Protein AF-A0A0G0K1Q2-F1 (afdb_monomer_lite)

Secondary structure (DSSP, 8-state):
----HHHHHHHHHHHHHHHHHHHHHHHHHIIIII---TT--HHHHHHHHHHHHS-HHHHHHHHHHHHHHHHHHH---TTHHHHHHHHHHHHHHHHHHHHHHHH-----HHHHHHHHHHHHHHHHHHHHHHHHHHHHH-TTS-S-SSHHHHHHHHHHHHHHHHHHHHTT--

Sequence (170 aa):
MEIHPNTITMKKSMIHNSIFIILFLFAFLERTVFDLGPNYELLTAAIVLSSLFLNPKSSFFLAFLTIAFSDRLIGNSRIFLFTWSGFLIPAFFSSGFLKKIITDRKSSIINLLKISVSGLMINVFFFIWTNFGVWMLDSWGMYSKDVSGLITCYINALPFLKNQVVKIKL

InterPro domains:
  IPR046487 Protein of unknown function DUF6580 [PF20221] (16-165)

pLDDT: mean 83.6, std 11.6, range [36.56, 96.5]

Foldseek 3Di:
DDDPPVNVVVVVVVVLLVVLLVLLVVQLCCLAPVCVDPPPPSLVVSLVVCCVRDDPVSSVVSSVVSCVVSCVRVPDDPLCVQQVCLVVVLCVVCVVVLVVLVPPPPPDPVSVVVVLVSVVVSLVSSLLRSLVVCLVPVVPVQADVDPVRSVVSSVVCVVVSCVVVVVSPD

Radius of gyration: 20.24 Å; chains: 1; bounding box: 61×38×50 Å

Organism: NCBI:txid1618568

Structure (mmCIF, N/CA/C/O backbone):
data_AF-A0A0G0K1Q2-F1
#
_entry.id   AF-A0A0G0K1Q2-F1
#
loop_
_atom_site.group_PDB
_atom_site.id
_atom_site.type_symbol
_atom_site.label_atom_id
_atom_site.label_alt_id
_atom_site.label_comp_id
_atom_site.label_asym_id
_atom_site.label_entity_id
_atom_site.label_seq_id
_atom_site.pdbx_PDB_ins_code
_atom_site.Cartn_x
_atom_site.Cartn_y
_atom_site.Cartn_z
_atom_site.occupancy
_atom_site.B_iso_or_equiv
_atom_site.auth_seq_id
_atom_site.auth_comp_id
_atom_site.auth_asym_id
_atom_site.auth_atom_id
_atom_site.pdbx_PDB_model_num
ATOM 1 N N . MET A 1 1 ? -40.826 -20.437 27.783 1.00 53.06 1 MET A N 1
ATOM 2 C CA . MET A 1 1 ? -39.577 -20.649 27.020 1.00 53.06 1 MET A CA 1
ATOM 3 C C . MET A 1 1 ? -38.714 -19.418 27.266 1.00 53.06 1 MET A C 1
ATOM 5 O O . MET A 1 1 ? -38.901 -18.406 26.604 1.00 53.06 1 MET A O 1
ATOM 9 N N . GLU A 1 2 ? -37.906 -19.430 28.327 1.00 51.66 2 GLU A N 1
ATOM 10 C CA . GLU A 1 2 ? -37.094 -18.267 28.706 1.00 51.66 2 GLU A CA 1
ATOM 11 C C . GLU A 1 2 ? -35.908 -18.143 27.752 1.00 51.66 2 GLU A C 1
ATOM 13 O O . GLU A 1 2 ? -35.028 -19.001 27.692 1.00 51.66 2 GLU A O 1
ATOM 18 N N . ILE A 1 3 ? -35.909 -17.080 26.953 1.00 57.91 3 ILE A N 1
ATOM 19 C CA . ILE A 1 3 ? -34.792 -16.759 26.074 1.00 57.91 3 ILE A CA 1
ATOM 20 C C . ILE A 1 3 ? -33.684 -16.193 26.967 1.00 57.91 3 ILE A C 1
ATOM 22 O O . ILE A 1 3 ? -33.737 -15.033 27.373 1.00 57.91 3 ILE A O 1
ATOM 26 N N . HIS A 1 4 ? -32.688 -17.017 27.302 1.00 60.34 4 HIS A N 1
ATOM 27 C CA . HIS A 1 4 ? -31.540 -16.583 28.099 1.00 60.34 4 HIS A CA 1
ATOM 28 C C . HIS A 1 4 ? -30.842 -15.376 27.438 1.00 60.34 4 HIS A C 1
ATOM 30 O O . HIS A 1 4 ? -30.549 -15.435 26.239 1.00 60.34 4 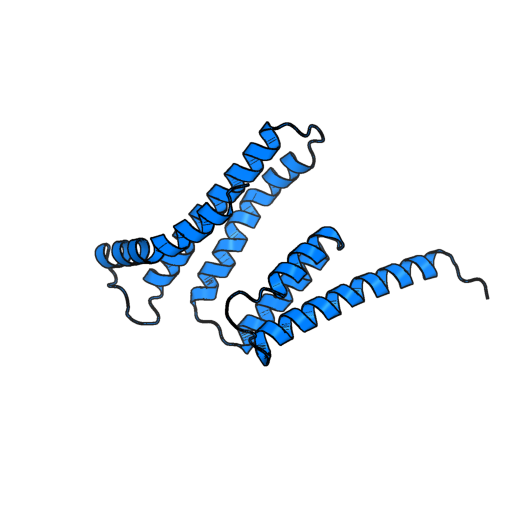HIS A O 1
ATOM 36 N N . PRO A 1 5 ? -30.478 -14.319 28.187 1.00 66.81 5 PRO A N 1
ATOM 37 C CA . PRO A 1 5 ? -29.907 -13.080 27.641 1.00 66.81 5 PRO A CA 1
ATOM 38 C C . PRO A 1 5 ? -28.636 -13.286 26.794 1.00 66.81 5 PRO A C 1
ATOM 40 O O . PRO A 1 5 ? -28.413 -12.545 25.838 1.00 66.81 5 PRO A O 1
ATOM 43 N N . ASN A 1 6 ? -27.860 -14.347 27.054 1.00 68.75 6 ASN A N 1
ATOM 44 C CA . ASN A 1 6 ? -26.701 -14.729 26.233 1.00 68.75 6 ASN A CA 1
ATOM 45 C C . ASN A 1 6 ? -27.062 -15.167 24.803 1.00 68.75 6 ASN A C 1
ATOM 47 O O . ASN A 1 6 ? -26.270 -14.994 23.882 1.00 68.75 6 ASN A O 1
ATOM 51 N N . THR A 1 7 ? -28.252 -15.722 24.578 1.00 66.94 7 THR A N 1
ATOM 52 C CA . THR A 1 7 ? -28.672 -16.129 23.226 1.00 66.94 7 THR A CA 1
ATOM 53 C C . THR A 1 7 ? -29.007 -14.922 22.349 1.00 66.94 7 THR A C 1
ATOM 55 O O . THR A 1 7 ? -28.685 -14.909 21.161 1.00 66.94 7 THR A O 1
ATOM 58 N N . ILE A 1 8 ? -29.570 -13.864 22.941 1.00 68.75 8 ILE A N 1
ATOM 59 C CA . ILE A 1 8 ? -29.910 -12.616 22.245 1.00 68.75 8 ILE A CA 1
ATOM 60 C C . ILE A 1 8 ? -28.634 -11.861 21.852 1.00 68.75 8 ILE A C 1
ATOM 62 O O . ILE A 1 8 ? -28.517 -11.394 20.716 1.00 68.75 8 ILE A O 1
ATOM 66 N N . THR A 1 9 ? -27.652 -11.777 22.754 1.00 71.56 9 THR A N 1
ATOM 67 C CA . THR A 1 9 ? -26.365 -11.118 22.480 1.00 71.56 9 THR A CA 1
ATOM 68 C C . THR A 1 9 ? -25.558 -11.857 21.411 1.00 71.56 9 THR A C 1
ATOM 70 O O . THR A 1 9 ? -25.052 -11.214 20.488 1.00 71.56 9 THR A O 1
ATOM 73 N N . MET A 1 10 ? -25.511 -13.195 21.455 1.00 65.50 10 MET A N 1
ATOM 74 C CA . MET A 1 10 ? -24.879 -14.007 20.406 1.00 65.50 10 MET A CA 1
ATOM 75 C C . MET A 1 10 ? -25.557 -13.815 19.045 1.00 65.50 10 MET A C 1
ATOM 77 O O . MET A 1 10 ? -24.877 -13.563 18.051 1.00 65.50 10 MET A O 1
ATOM 81 N N . LYS A 1 11 ? -26.895 -13.845 18.992 1.00 63.09 11 LYS A N 1
ATOM 82 C CA . LYS A 1 11 ? -27.646 -13.647 17.743 1.00 63.09 11 LYS A CA 1
ATOM 83 C C . LYS A 1 11 ? -27.402 -12.259 17.141 1.00 63.09 11 LYS A C 1
ATOM 85 O O . LYS A 1 11 ? -27.221 -12.142 15.932 1.00 63.09 11 LYS A O 1
ATOM 90 N N . LYS A 1 12 ? -27.327 -11.212 17.972 1.00 66.25 12 LYS A N 1
ATOM 91 C CA . LYS A 1 12 ? -26.998 -9.845 17.532 1.00 66.25 12 LYS A CA 1
ATOM 92 C C . LYS A 1 12 ? -25.575 -9.747 16.970 1.00 66.25 12 LYS A C 1
ATOM 94 O O . LYS A 1 12 ? -25.378 -9.126 15.929 1.00 66.25 12 LYS A O 1
ATOM 99 N N . SER A 1 13 ? -24.601 -10.391 17.617 1.00 73.38 13 SER A N 1
ATOM 100 C CA . SER A 1 13 ? -23.216 -10.460 17.128 1.00 73.38 13 SER A CA 1
ATOM 101 C C . SER A 1 13 ? -23.105 -11.207 15.794 1.00 73.38 13 SER A C 1
ATOM 103 O O . SER A 1 13 ? -22.388 -10.762 14.900 1.00 73.38 13 SER A O 1
ATOM 105 N N . MET A 1 14 ? -23.856 -12.298 15.624 1.00 71.31 14 MET A N 1
ATOM 106 C CA . MET A 1 14 ? -23.912 -13.039 14.363 1.00 71.31 14 MET A CA 1
ATOM 107 C C . MET A 1 14 ? -24.470 -12.187 13.221 1.00 71.31 14 MET A C 1
ATOM 109 O O . MET A 1 14 ? -23.838 -12.109 12.173 1.00 71.31 14 MET A O 1
ATOM 113 N N . ILE A 1 15 ? -25.606 -11.511 13.435 1.00 77.38 15 ILE A N 1
ATOM 114 C CA . ILE A 1 15 ? -26.226 -10.638 12.422 1.00 77.38 15 ILE A CA 1
ATOM 115 C C . ILE A 1 15 ? -25.265 -9.516 12.012 1.00 77.38 15 ILE A C 1
ATOM 117 O O . ILE A 1 15 ? -25.094 -9.256 10.824 1.00 77.38 15 ILE A O 1
ATOM 121 N N . HIS A 1 16 ? -24.598 -8.892 12.987 1.00 81.31 16 HIS A N 1
ATOM 122 C CA . HIS A 1 16 ? -23.586 -7.864 12.738 1.00 81.31 16 HIS A CA 1
ATOM 123 C C . HIS A 1 16 ? -22.464 -8.377 11.831 1.00 81.31 16 HIS A C 1
ATOM 125 O O . HIS A 1 16 ? -22.173 -7.768 10.806 1.00 81.31 16 HIS A O 1
ATOM 131 N N . ASN A 1 17 ? -21.883 -9.536 12.149 1.00 86.06 17 ASN A N 1
ATOM 132 C CA . ASN A 1 17 ? -20.816 -10.124 11.339 1.00 86.06 17 ASN A CA 1
ATOM 133 C C . ASN A 1 17 ? -21.296 -10.495 9.925 1.00 86.06 17 ASN A C 1
ATOM 135 O O . ASN A 1 17 ? -20.557 -10.300 8.959 1.00 86.06 17 ASN A O 1
ATOM 139 N N . SER A 1 18 ? -22.532 -10.986 9.782 1.00 89.06 18 SER A N 1
ATOM 140 C CA . SER A 1 18 ? -23.122 -11.321 8.481 1.00 89.06 18 SER A CA 1
ATOM 141 C C . SER A 1 18 ? -23.237 -10.112 7.552 1.00 89.06 18 SER A C 1
ATOM 143 O O . SER A 1 18 ? -22.985 -10.255 6.359 1.00 89.06 18 SER A O 1
ATOM 145 N N . ILE A 1 19 ? -23.549 -8.921 8.076 1.00 93.56 19 ILE A N 1
ATOM 146 C CA . ILE A 1 19 ? -23.621 -7.691 7.268 1.00 93.56 19 ILE A CA 1
ATOM 147 C C . ILE A 1 19 ? -22.266 -7.384 6.625 1.00 93.56 19 ILE A C 1
ATOM 149 O O . ILE A 1 19 ? -22.206 -7.088 5.434 1.00 93.56 19 ILE A O 1
ATOM 153 N N . PHE A 1 20 ? -21.169 -7.506 7.376 1.00 93.50 20 PHE A N 1
ATOM 154 C CA . PHE A 1 20 ? -19.834 -7.279 6.822 1.00 93.50 20 PHE A CA 1
ATOM 155 C C . PHE A 1 20 ? -19.441 -8.350 5.809 1.00 93.50 20 PHE A C 1
ATOM 157 O O . PHE A 1 20 ? -18.852 -8.017 4.789 1.00 93.50 20 PHE A O 1
ATOM 164 N N . ILE A 1 21 ? -19.806 -9.614 6.031 1.00 93.81 21 ILE A N 1
ATOM 165 C CA . ILE A 1 21 ? -19.580 -10.670 5.032 1.00 93.81 21 ILE A CA 1
ATOM 166 C C . ILE A 1 21 ? -20.289 -10.317 3.718 1.00 93.81 21 ILE A C 1
ATOM 168 O O . ILE A 1 21 ? -19.676 -10.391 2.658 1.00 93.81 21 ILE A O 1
ATOM 172 N N . ILE A 1 22 ? -21.548 -9.876 3.785 1.00 94.62 22 ILE A N 1
ATOM 173 C CA . ILE A 1 22 ? -22.313 -9.438 2.610 1.00 94.62 22 ILE A CA 1
ATOM 174 C C . ILE A 1 22 ? -21.647 -8.228 1.943 1.00 94.62 22 ILE A C 1
ATOM 176 O O . ILE A 1 22 ? -21.496 -8.208 0.725 1.00 94.62 22 ILE A O 1
ATOM 180 N N . LEU A 1 23 ? -21.195 -7.245 2.723 1.00 94.56 23 LEU A N 1
ATOM 181 C CA . LEU A 1 23 ? -20.485 -6.077 2.202 1.00 94.56 23 LEU A CA 1
ATOM 182 C C . LEU A 1 23 ? -19.204 -6.470 1.448 1.00 94.56 23 LEU A C 1
ATOM 184 O O . LEU A 1 23 ? -18.964 -5.975 0.350 1.00 94.56 23 LEU A O 1
ATOM 188 N N . PHE A 1 24 ? -18.404 -7.386 2.001 1.00 95.44 24 PHE A N 1
ATOM 189 C CA . PHE A 1 24 ? -17.199 -7.888 1.336 1.00 95.44 24 PHE A CA 1
ATOM 190 C C . PHE A 1 24 ? -17.514 -8.747 0.109 1.00 95.44 24 PHE A C 1
ATOM 192 O O . PHE A 1 24 ? -16.768 -8.692 -0.863 1.00 95.44 24 PHE A O 1
ATOM 199 N N . LEU A 1 25 ? -18.630 -9.482 0.104 1.00 94.62 25 LEU A N 1
ATOM 200 C CA . LEU A 1 25 ? -19.116 -10.168 -1.096 1.00 94.62 25 LEU A CA 1
ATOM 201 C C . LEU A 1 25 ? -19.480 -9.169 -2.199 1.00 94.62 25 LEU A C 1
ATOM 203 O O . LEU A 1 25 ? -19.105 -9.379 -3.347 1.00 94.62 25 LEU A O 1
ATOM 207 N N . PHE A 1 26 ? -20.142 -8.058 -1.868 1.00 93.62 26 PHE A N 1
ATOM 208 C CA . PHE A 1 26 ? -20.403 -6.997 -2.843 1.00 93.62 26 PHE A CA 1
ATOM 209 C C . PHE A 1 26 ? -19.114 -6.351 -3.348 1.00 93.62 26 PHE A C 1
ATOM 211 O O . PHE A 1 26 ? -18.963 -6.202 -4.553 1.00 93.62 26 PHE A O 1
ATOM 218 N N . ALA A 1 27 ? -18.166 -6.032 -2.462 1.00 92.38 27 ALA A N 1
ATOM 219 C CA . ALA A 1 27 ? -16.856 -5.513 -2.860 1.00 92.38 27 ALA A CA 1
ATOM 220 C C . ALA A 1 27 ? -16.094 -6.485 -3.774 1.00 92.38 27 ALA A C 1
ATOM 222 O O . ALA A 1 27 ? -15.453 -6.076 -4.737 1.00 92.38 27 ALA A O 1
ATOM 223 N N . PHE A 1 28 ? -16.183 -7.784 -3.493 1.00 93.12 28 PHE A N 1
ATOM 224 C CA . PHE A 1 28 ? -15.602 -8.827 -4.325 1.00 93.12 28 PHE A CA 1
ATOM 225 C C . PHE A 1 28 ? -16.256 -8.892 -5.709 1.00 93.12 28 PHE A C 1
ATOM 227 O O . PHE A 1 28 ? -15.548 -8.937 -6.713 1.00 93.12 28 PHE A O 1
ATOM 234 N N . LEU A 1 29 ? -17.590 -8.894 -5.776 1.00 92.44 29 LEU A N 1
ATOM 235 C CA . LEU A 1 29 ? -18.338 -8.939 -7.036 1.00 92.44 29 LEU A CA 1
ATOM 236 C C . LEU A 1 29 ? -18.123 -7.679 -7.871 1.00 92.44 29 LEU A C 1
ATOM 238 O O . LEU A 1 29 ? -17.954 -7.769 -9.081 1.00 92.44 29 LEU A O 1
ATOM 242 N N . GLU A 1 30 ? -18.095 -6.516 -7.227 1.00 91.00 30 GLU A N 1
ATOM 243 C CA . GLU A 1 30 ? -17.774 -5.245 -7.870 1.00 91.00 30 GLU A CA 1
ATOM 244 C C . GLU A 1 30 ? -16.398 -5.308 -8.530 1.00 91.00 30 GLU A C 1
ATOM 246 O O . GLU A 1 30 ? -16.297 -5.114 -9.738 1.00 91.00 30 GLU A O 1
ATOM 251 N N . ARG A 1 31 ? -15.379 -5.738 -7.780 1.00 88.38 31 ARG A N 1
ATOM 252 C CA . ARG A 1 31 ? -14.008 -5.888 -8.275 1.00 88.38 31 ARG A CA 1
ATOM 253 C C . ARG A 1 31 ? -13.838 -6.945 -9.376 1.00 88.38 31 ARG A C 1
ATOM 255 O O . ARG A 1 31 ? -12.912 -6.821 -10.167 1.00 88.38 31 ARG A O 1
ATOM 262 N N . THR A 1 32 ? -14.637 -8.016 -9.389 1.00 87.50 32 THR A N 1
ATOM 263 C CA . THR A 1 32 ? -14.400 -9.188 -10.266 1.00 87.50 32 THR A CA 1
ATOM 264 C C . THR A 1 32 ? -15.360 -9.313 -11.443 1.00 87.50 32 THR A C 1
ATOM 266 O O . THR A 1 32 ? -14.953 -9.796 -12.495 1.00 87.50 32 THR A O 1
ATOM 269 N N . VAL A 1 33 ? -16.626 -8.937 -11.268 1.00 86.94 33 VAL A N 1
ATOM 270 C CA . VAL A 1 33 ? -17.693 -9.146 -12.257 1.00 86.94 33 VAL A CA 1
ATOM 271 C C . VAL A 1 33 ? -18.112 -7.832 -12.895 1.00 86.94 33 VAL A C 1
ATOM 273 O O . VAL A 1 33 ? -18.283 -7.779 -14.109 1.00 86.94 33 VAL A O 1
ATOM 276 N N . PHE A 1 34 ? -18.324 -6.794 -12.084 1.00 85.88 34 PHE A N 1
ATOM 277 C CA . PHE A 1 34 ? -18.920 -5.552 -12.572 1.00 85.88 34 PHE A CA 1
ATOM 278 C C . PHE A 1 34 ? -17.892 -4.559 -13.112 1.00 85.88 34 PHE A C 1
ATOM 280 O O . PHE A 1 34 ? -18.233 -3.861 -14.059 1.00 85.88 34 PHE A O 1
ATOM 287 N N . ASP A 1 35 ? -16.693 -4.502 -12.517 1.00 81.69 35 ASP A N 1
ATOM 288 C CA . ASP A 1 35 ? -15.608 -3.567 -12.851 1.00 81.69 35 ASP A CA 1
ATOM 289 C C . ASP A 1 35 ? -16.153 -2.172 -13.191 1.00 81.69 35 ASP A C 1
ATOM 291 O O . ASP A 1 35 ? -16.142 -1.724 -14.339 1.00 81.69 35 ASP A O 1
ATOM 295 N N . LEU A 1 36 ? -16.705 -1.492 -12.175 1.00 79.06 36 LEU A N 1
ATOM 296 C CA . LEU A 1 36 ? -17.399 -0.205 -12.339 1.00 79.06 36 LEU A CA 1
ATOM 297 C C . LEU A 1 36 ? -16.481 0.914 -12.868 1.00 79.06 36 LEU A C 1
ATOM 299 O O . LEU A 1 36 ? -16.948 2.015 -13.174 1.00 79.06 36 LEU A O 1
ATOM 303 N N . GLY A 1 37 ? -15.185 0.633 -13.000 1.00 75.25 37 GLY A N 1
ATOM 304 C CA . GLY A 1 37 ? -14.181 1.497 -13.580 1.00 75.25 37 GLY A CA 1
ATOM 305 C C . GLY A 1 37 ? -13.215 2.068 -12.543 1.00 75.25 37 GLY A C 1
ATOM 306 O O . GLY A 1 37 ? -13.321 1.828 -11.336 1.00 75.25 37 GLY A O 1
ATOM 307 N N . PRO A 1 38 ? -12.241 2.867 -13.003 1.00 64.69 38 PRO A N 1
ATOM 308 C CA . PRO A 1 38 ? -11.235 3.439 -12.124 1.00 64.69 38 PRO A CA 1
ATOM 309 C C . PRO A 1 38 ? -11.877 4.371 -11.083 1.00 64.69 38 PRO A C 1
ATOM 311 O O . PRO A 1 38 ? -12.713 5.209 -11.420 1.00 64.69 38 PRO A O 1
ATOM 314 N N . ASN A 1 39 ? -11.405 4.283 -9.833 1.00 64.56 39 ASN A N 1
ATOM 315 C CA . ASN A 1 39 ? -11.833 5.053 -8.648 1.00 64.56 39 ASN A CA 1
ATOM 316 C C . ASN A 1 39 ? -13.111 4.578 -7.931 1.00 64.56 39 ASN A C 1
ATOM 318 O O . ASN A 1 39 ? -13.481 5.184 -6.923 1.00 64.56 39 ASN A O 1
ATOM 322 N N . TYR A 1 40 ? -13.756 3.497 -8.375 1.00 70.69 40 TYR A N 1
ATOM 323 C CA . TYR A 1 40 ? -14.742 2.808 -7.541 1.00 70.69 40 TYR A CA 1
ATOM 324 C C . TYR A 1 40 ? -14.005 1.898 -6.557 1.00 70.69 40 TYR A C 1
ATOM 326 O O . TYR A 1 40 ? -13.431 0.878 -6.915 1.00 70.69 40 TYR A O 1
ATOM 334 N N . GLU A 1 41 ? -13.947 2.324 -5.295 1.00 77.06 41 GLU A N 1
ATOM 335 C CA . GLU A 1 41 ? -13.176 1.642 -4.253 1.00 77.06 41 GLU A CA 1
ATOM 336 C C . GLU A 1 41 ? -14.088 1.024 -3.181 1.00 77.06 41 GLU A C 1
ATOM 338 O O . GLU A 1 41 ? -13.934 1.273 -1.979 1.00 77.06 41 GLU A O 1
ATOM 343 N N . LEU A 1 42 ? -15.059 0.201 -3.601 1.00 88.75 42 LEU A N 1
ATOM 344 C CA . LEU A 1 42 ? -15.996 -0.448 -2.674 1.00 88.75 42 LEU A CA 1
ATOM 345 C C . LEU A 1 42 ? -15.261 -1.330 -1.654 1.00 88.75 42 LEU A C 1
ATOM 347 O O . LEU A 1 42 ? -15.622 -1.376 -0.477 1.00 88.75 42 LEU A O 1
ATOM 351 N N . LEU A 1 43 ? -14.173 -1.968 -2.089 1.00 89.56 43 LEU A N 1
ATOM 352 C CA . LEU A 1 43 ? -13.282 -2.729 -1.221 1.00 89.56 43 LEU A CA 1
ATOM 353 C C . LEU A 1 43 ? -12.606 -1.855 -0.158 1.00 89.56 43 LEU A C 1
ATOM 355 O O . LEU A 1 43 ? -12.606 -2.226 1.015 1.00 89.56 43 LEU A O 1
ATOM 359 N N . THR A 1 44 ? -12.069 -0.690 -0.529 1.00 86.75 44 THR A N 1
ATOM 360 C CA . THR A 1 44 ? -11.440 0.229 0.433 1.00 86.75 44 THR A CA 1
ATOM 361 C C . THR A 1 44 ? -12.458 0.691 1.474 1.00 86.75 44 THR A C 1
ATOM 363 O O . THR A 1 44 ? -12.181 0.642 2.674 1.00 86.75 44 THR A O 1
ATOM 366 N N . ALA A 1 45 ? -13.669 1.059 1.042 1.00 88.31 45 ALA A N 1
ATOM 367 C CA . ALA A 1 45 ? -14.752 1.435 1.947 1.00 88.31 45 ALA A CA 1
ATOM 368 C C . ALA A 1 45 ? -15.130 0.287 2.904 1.00 88.31 45 ALA A C 1
ATOM 370 O O . ALA A 1 45 ? -15.262 0.508 4.110 1.00 88.31 45 ALA A O 1
ATOM 371 N N . ALA A 1 46 ? -15.240 -0.945 2.393 1.00 92.44 46 ALA A N 1
ATOM 372 C CA . ALA A 1 46 ? -15.534 -2.128 3.199 1.00 92.44 46 ALA A CA 1
ATOM 373 C C . ALA A 1 46 ? -14.464 -2.385 4.270 1.00 92.44 46 ALA A C 1
ATOM 375 O O . ALA A 1 46 ? -14.814 -2.639 5.422 1.00 92.44 46 ALA A O 1
ATOM 376 N N . ILE A 1 47 ? -13.180 -2.250 3.918 1.00 91.06 47 ILE A N 1
ATOM 377 C CA . ILE A 1 47 ? -12.045 -2.418 4.838 1.00 91.06 47 ILE A CA 1
ATOM 378 C C . ILE A 1 47 ? -12.067 -1.360 5.942 1.00 91.06 47 ILE A C 1
ATOM 380 O O . ILE A 1 47 ? -11.898 -1.692 7.118 1.00 91.06 47 ILE A O 1
ATOM 384 N N . VAL A 1 48 ? -12.289 -0.090 5.588 1.00 87.75 48 VAL A N 1
ATOM 385 C CA . VAL A 1 48 ? -12.360 0.998 6.573 1.00 87.75 48 VAL A CA 1
ATOM 386 C C . VAL A 1 48 ? -13.515 0.751 7.537 1.00 87.75 48 VAL A C 1
ATOM 388 O O . VAL A 1 48 ? -13.299 0.726 8.748 1.00 87.75 48 VAL A O 1
ATOM 391 N N . LEU A 1 49 ? -14.719 0.485 7.026 1.00 90.00 49 LEU A N 1
ATOM 392 C CA . LEU A 1 49 ? -15.890 0.222 7.863 1.00 90.00 49 LEU A CA 1
ATOM 393 C C . LEU A 1 49 ? -15.678 -1.007 8.753 1.00 90.00 49 LEU A C 1
ATOM 395 O O . LEU A 1 49 ? -15.931 -0.952 9.956 1.00 90.00 49 LEU A O 1
ATOM 399 N N . SER A 1 50 ? -15.159 -2.107 8.210 1.00 90.81 50 SER A N 1
ATOM 400 C CA . SER A 1 50 ? -14.911 -3.303 9.013 1.00 90.81 50 SER A CA 1
ATOM 401 C C . SER A 1 50 ? -13.849 -3.081 10.082 1.00 90.81 50 SER A C 1
ATOM 403 O O . SER A 1 50 ? -13.972 -3.642 11.166 1.00 90.81 50 SER A O 1
ATOM 405 N N . SER A 1 51 ? -12.850 -2.231 9.831 1.00 87.19 51 SER A N 1
ATOM 406 C CA . SER A 1 51 ? -11.825 -1.909 10.829 1.00 87.19 51 SER A CA 1
ATOM 407 C C . SER A 1 51 ? -12.381 -1.150 12.040 1.00 87.19 51 SER A C 1
ATOM 409 O O . SER A 1 51 ? -11.839 -1.275 13.137 1.00 87.19 51 SER A O 1
ATOM 411 N N . LEU A 1 52 ? -13.475 -0.401 11.854 1.00 86.94 52 LEU A N 1
ATOM 412 C CA . LEU A 1 52 ? -14.131 0.383 12.905 1.00 86.94 52 LEU A CA 1
ATOM 413 C C . LEU A 1 52 ? -15.113 -0.450 13.739 1.00 86.94 52 LEU A C 1
ATOM 415 O O . LEU A 1 52 ? -15.280 -0.200 14.931 1.00 86.94 52 LEU A O 1
ATOM 419 N N . PHE A 1 53 ? -15.778 -1.423 13.112 1.00 87.12 53 PHE A N 1
ATOM 420 C CA . PHE A 1 53 ? -16.916 -2.133 13.706 1.00 87.12 53 PHE A CA 1
ATOM 421 C C . PHE A 1 53 ? -16.667 -3.616 14.007 1.00 87.12 53 PHE A C 1
ATOM 423 O O . PHE A 1 53 ? -17.447 -4.215 14.753 1.00 87.12 53 PHE A O 1
ATOM 430 N N . LEU A 1 54 ? -15.633 -4.236 13.434 1.00 88.00 54 LEU A N 1
ATOM 431 C CA . LEU A 1 54 ? -15.247 -5.617 13.727 1.00 88.00 54 LEU A CA 1
ATOM 432 C C . LEU A 1 54 ? -13.987 -5.669 14.584 1.00 88.00 54 LEU A C 1
ATOM 434 O O . LEU A 1 54 ? -13.209 -4.724 14.682 1.00 88.00 54 LEU A O 1
ATOM 438 N N . ASN A 1 55 ? -13.746 -6.836 15.179 1.00 86.00 55 ASN A N 1
ATOM 439 C CA . ASN A 1 55 ? -12.449 -7.091 15.782 1.00 86.00 55 ASN A CA 1
ATOM 440 C C . ASN A 1 55 ? -11.345 -7.079 14.690 1.00 86.00 55 ASN A C 1
ATOM 442 O O . ASN A 1 55 ? -11.603 -7.495 13.551 1.00 86.00 55 ASN A O 1
ATOM 446 N N . PRO A 1 56 ? -10.103 -6.677 15.024 1.00 81.44 56 PRO A N 1
ATOM 447 C CA . PRO A 1 56 ? -9.025 -6.549 14.043 1.00 81.44 56 PRO A CA 1
ATOM 448 C C . PRO A 1 56 ? -8.731 -7.833 13.260 1.00 81.44 56 PRO A C 1
ATOM 450 O O . PRO A 1 56 ? -8.398 -7.764 12.081 1.00 81.44 56 PRO A O 1
ATOM 453 N N . LYS A 1 57 ? -8.888 -9.010 13.887 1.00 86.81 57 LYS A N 1
ATOM 454 C CA . LYS A 1 57 ? -8.640 -10.305 13.233 1.00 86.81 57 LYS A CA 1
ATOM 455 C C . LYS A 1 57 ? -9.665 -10.580 12.135 1.00 86.81 57 LYS A C 1
ATOM 457 O O . LYS A 1 57 ? -9.276 -10.966 11.040 1.00 86.81 57 LYS A O 1
ATOM 462 N N . SER A 1 58 ? -10.951 -10.363 12.409 1.00 87.44 58 SER A N 1
ATOM 463 C CA . SER A 1 58 ? -12.037 -10.546 11.442 1.00 87.44 58 SER A CA 1
ATOM 464 C C . SER A 1 58 ? -11.954 -9.533 10.305 1.00 87.44 58 SER A C 1
ATOM 466 O O . SER A 1 58 ? -12.059 -9.933 9.150 1.00 87.44 58 SER A O 1
ATOM 468 N N . SER A 1 59 ? -11.705 -8.252 10.609 1.00 88.06 59 SER A N 1
ATOM 469 C CA . SER A 1 59 ? -11.501 -7.225 9.576 1.00 88.06 59 SER A CA 1
ATOM 470 C C . SER A 1 59 ? -10.320 -7.574 8.668 1.00 88.06 59 SER A C 1
ATOM 472 O O . SER A 1 59 ? -10.434 -7.487 7.449 1.00 88.06 59 SER A O 1
ATOM 474 N N . PHE A 1 60 ? -9.198 -8.005 9.254 1.00 88.31 60 PHE A N 1
ATOM 475 C CA . PHE A 1 60 ? -8.026 -8.439 8.499 1.00 88.31 60 PHE A CA 1
ATOM 476 C C . PHE A 1 60 ? -8.335 -9.652 7.615 1.00 88.31 60 PHE A C 1
ATOM 478 O O . PHE A 1 60 ? -8.010 -9.634 6.433 1.00 88.31 60 PHE A O 1
ATOM 485 N N . PHE A 1 61 ? -8.988 -10.685 8.157 1.00 92.06 61 PHE A N 1
ATOM 486 C CA . PHE A 1 61 ? -9.311 -11.896 7.398 1.00 92.06 61 PHE A CA 1
ATOM 487 C C . PHE A 1 61 ? -10.251 -11.617 6.226 1.00 92.06 61 PHE A C 1
ATOM 489 O O . PHE A 1 61 ? -10.016 -12.126 5.135 1.00 92.06 61 PHE A O 1
ATOM 496 N N . LEU A 1 62 ? -11.287 -10.798 6.424 1.00 92.75 62 LEU A N 1
ATOM 497 C CA . LEU A 1 62 ? -12.213 -10.427 5.352 1.00 92.75 62 LEU A CA 1
ATOM 498 C C . LEU A 1 62 ? -11.499 -9.671 4.226 1.00 92.75 62 LEU A C 1
ATOM 500 O O . LEU A 1 62 ? -11.651 -10.030 3.057 1.00 92.75 62 LEU A O 1
ATOM 504 N N . ALA A 1 63 ? -10.669 -8.686 4.578 1.00 91.12 63 ALA A N 1
ATOM 505 C CA . ALA A 1 63 ? -9.857 -7.944 3.618 1.00 91.12 63 ALA A CA 1
ATOM 506 C C . ALA A 1 63 ? -8.899 -8.867 2.853 1.00 91.12 63 ALA A C 1
ATOM 508 O O . ALA A 1 63 ? -8.885 -8.876 1.622 1.00 91.12 63 ALA A O 1
ATOM 509 N N . PHE A 1 64 ? -8.144 -9.685 3.589 1.00 90.75 64 PHE A N 1
ATOM 510 C CA . PHE A 1 64 ? -7.158 -10.604 3.035 1.00 90.75 64 PHE A CA 1
ATOM 511 C C . PHE A 1 64 ? -7.791 -11.611 2.077 1.00 90.75 64 PHE A C 1
ATOM 513 O O . PHE A 1 64 ? -7.333 -11.738 0.947 1.00 90.75 64 PHE A O 1
ATOM 520 N N . LEU A 1 65 ? -8.859 -12.296 2.499 1.00 93.69 65 LEU A N 1
ATOM 521 C CA . LEU A 1 65 ? -9.543 -13.282 1.663 1.00 93.69 65 LEU A CA 1
ATOM 522 C C . LEU A 1 65 ? -10.095 -12.636 0.391 1.00 93.69 65 LEU A C 1
ATOM 524 O O . LEU A 1 65 ? -9.927 -13.185 -0.693 1.00 93.69 65 LEU A O 1
ATOM 528 N N . THR A 1 66 ? -10.702 -11.456 0.506 1.00 92.38 66 THR A N 1
ATOM 529 C CA . THR A 1 66 ? -11.291 -10.761 -0.645 1.00 92.38 66 THR A CA 1
ATOM 530 C C . THR A 1 66 ? -10.232 -10.384 -1.679 1.00 92.38 66 THR A C 1
ATOM 532 O O . THR A 1 66 ? -10.413 -10.657 -2.866 1.00 92.38 66 THR A O 1
ATOM 535 N N . ILE A 1 67 ? -9.098 -9.825 -1.246 1.00 90.31 67 ILE A N 1
ATOM 536 C CA . ILE A 1 67 ? -7.975 -9.500 -2.139 1.00 90.31 67 ILE A CA 1
ATOM 537 C C . ILE A 1 67 ? -7.376 -10.783 -2.730 1.00 90.31 67 ILE A C 1
ATOM 539 O O . ILE A 1 67 ? -7.232 -10.883 -3.942 1.00 90.31 67 ILE A O 1
ATOM 543 N N . ALA A 1 68 ? -7.102 -11.797 -1.903 1.00 89.88 68 ALA A N 1
ATOM 544 C CA . ALA A 1 68 ? -6.498 -13.059 -2.334 1.00 89.88 68 ALA A CA 1
ATOM 545 C C . ALA A 1 68 ? -7.322 -13.781 -3.407 1.00 89.88 68 ALA A C 1
ATOM 547 O O . ALA A 1 68 ? -6.785 -14.223 -4.425 1.00 89.88 68 ALA A O 1
ATOM 548 N N . PHE A 1 69 ? -8.631 -13.909 -3.180 1.00 91.19 69 PHE A N 1
ATOM 549 C CA . PHE A 1 69 ? -9.519 -14.584 -4.117 1.00 91.19 69 PHE A CA 1
ATOM 550 C C . PHE A 1 69 ? -9.758 -13.749 -5.372 1.00 91.19 69 PHE A C 1
ATOM 552 O O . PHE A 1 69 ? -9.742 -14.312 -6.465 1.00 91.19 69 PHE A O 1
ATOM 559 N N . SER A 1 70 ? -9.940 -12.429 -5.245 1.00 89.44 70 SER A N 1
ATOM 560 C CA . SER A 1 70 ? -10.150 -11.573 -6.420 1.00 89.44 70 SER A CA 1
ATOM 561 C C . SER A 1 70 ? -8.917 -11.548 -7.323 1.00 89.44 70 SER A C 1
ATOM 563 O O . SER A 1 70 ? -9.054 -11.760 -8.524 1.00 89.44 70 SER A O 1
ATOM 565 N N . ASP A 1 71 ? -7.712 -11.422 -6.761 1.00 88.00 71 ASP A N 1
ATOM 566 C CA . ASP A 1 71 ? -6.457 -11.479 -7.521 1.00 88.00 71 ASP A CA 1
ATOM 567 C C . ASP A 1 71 ? -6.266 -12.834 -8.219 1.00 88.00 71 ASP A C 1
ATOM 569 O O . ASP A 1 71 ? -5.755 -12.898 -9.339 1.00 88.00 71 ASP A O 1
ATOM 573 N N . ARG A 1 72 ? -6.694 -13.934 -7.582 1.00 87.25 72 ARG A N 1
ATOM 574 C CA . ARG A 1 72 ? -6.628 -15.265 -8.195 1.00 87.25 72 ARG A CA 1
ATOM 575 C C . ARG A 1 72 ? -7.619 -15.438 -9.348 1.00 87.25 72 ARG A C 1
ATOM 577 O O . ARG A 1 72 ? -7.284 -16.147 -10.292 1.00 87.25 72 ARG A O 1
ATOM 584 N N . LEU A 1 73 ? -8.805 -14.834 -9.269 1.00 87.56 73 LEU A N 1
ATOM 585 C CA . LEU A 1 73 ? -9.820 -14.920 -10.323 1.00 87.56 73 LEU A CA 1
ATOM 586 C C . LEU A 1 73 ? -9.526 -14.008 -11.513 1.00 87.56 73 LEU A C 1
ATOM 588 O O . LEU A 1 73 ? -9.623 -14.461 -12.647 1.00 87.56 73 LEU A O 1
ATOM 592 N N . ILE A 1 74 ? -9.156 -12.750 -11.259 1.00 84.62 74 ILE A N 1
ATOM 593 C CA . ILE A 1 74 ? -8.816 -11.775 -12.310 1.00 84.62 74 ILE A CA 1
ATOM 594 C C . ILE A 1 74 ? -7.523 -12.194 -13.027 1.00 84.62 74 ILE A C 1
ATOM 596 O O . ILE A 1 74 ? -7.344 -11.936 -14.214 1.00 84.62 74 ILE A O 1
ATOM 600 N N . GLY A 1 75 ? -6.636 -12.886 -12.308 1.00 78.38 75 GLY A N 1
ATOM 601 C CA . GLY A 1 75 ? -5.282 -13.171 -12.749 1.00 78.38 75 GLY A CA 1
ATOM 602 C C . GLY A 1 75 ? -4.372 -12.000 -12.396 1.00 78.38 75 GLY A C 1
ATOM 603 O O . GLY A 1 75 ? -4.598 -10.863 -12.799 1.00 78.38 75 GLY A O 1
ATOM 604 N N . ASN A 1 76 ? -3.322 -12.277 -11.625 1.00 78.50 76 ASN A N 1
ATOM 605 C CA . ASN A 1 76 ? -2.325 -11.283 -11.245 1.00 78.50 76 ASN A CA 1
ATOM 606 C C . ASN A 1 76 ? -0.967 -11.662 -11.847 1.00 78.50 76 ASN A C 1
ATOM 608 O O . ASN A 1 76 ? -0.616 -12.841 -11.948 1.00 78.50 76 ASN A O 1
ATOM 612 N N . SER A 1 77 ? -0.189 -10.662 -12.252 1.00 82.81 77 SER A N 1
ATOM 613 C CA . SER A 1 77 ? 1.185 -10.889 -12.689 1.00 82.81 77 SER A CA 1
ATOM 614 C C . SER A 1 77 ? 2.086 -11.136 -11.476 1.00 82.81 77 SER A C 1
ATOM 616 O O . SER A 1 77 ? 1.696 -10.906 -10.330 1.00 82.81 77 SER A O 1
ATOM 618 N N . ARG A 1 78 ? 3.338 -11.559 -11.700 1.00 87.19 78 ARG A N 1
ATOM 619 C CA . ARG A 1 78 ? 4.318 -11.792 -10.615 1.00 87.19 78 ARG A CA 1
ATOM 620 C C . ARG A 1 78 ? 4.566 -10.555 -9.736 1.00 87.19 78 ARG A C 1
ATOM 622 O O . ARG A 1 78 ? 5.143 -10.693 -8.659 1.00 87.19 78 ARG A O 1
ATOM 629 N N . ILE A 1 79 ? 4.102 -9.371 -10.153 1.00 89.62 79 ILE A N 1
ATOM 630 C CA . ILE A 1 79 ? 4.154 -8.135 -9.366 1.00 89.62 79 ILE A CA 1
ATOM 631 C C . ILE A 1 79 ? 3.411 -8.246 -8.031 1.00 89.62 79 ILE A C 1
ATOM 633 O O . ILE A 1 79 ? 3.729 -7.506 -7.098 1.00 89.62 79 ILE A O 1
ATOM 637 N N . PHE A 1 80 ? 2.472 -9.194 -7.901 1.00 87.88 80 PHE A N 1
ATOM 638 C CA . PHE A 1 80 ? 1.785 -9.465 -6.639 1.00 87.88 80 PHE A CA 1
ATOM 639 C C . PHE A 1 80 ? 2.777 -9.719 -5.492 1.00 87.88 80 PHE A C 1
ATOM 641 O O . PHE A 1 80 ? 2.549 -9.272 -4.373 1.00 87.88 80 PHE A O 1
ATOM 648 N N . LEU A 1 81 ? 3.928 -10.345 -5.773 1.00 90.94 81 LEU A N 1
ATOM 649 C CA . LEU A 1 81 ? 4.971 -10.583 -4.775 1.00 90.94 81 LEU A CA 1
ATOM 650 C C . LEU A 1 81 ? 5.468 -9.276 -4.154 1.00 90.94 81 LEU A C 1
ATOM 652 O O . LEU A 1 81 ? 5.643 -9.215 -2.940 1.00 90.94 81 LEU A O 1
ATOM 656 N N . PHE A 1 82 ? 5.650 -8.227 -4.960 1.00 93.44 82 PHE A N 1
ATOM 657 C CA . PHE A 1 82 ? 6.129 -6.920 -4.506 1.00 93.44 82 PHE A CA 1
ATOM 658 C C . PHE A 1 82 ? 5.030 -6.083 -3.862 1.00 93.44 82 PHE A C 1
ATOM 660 O O . PHE A 1 82 ? 5.281 -5.423 -2.860 1.00 93.44 82 PHE A O 1
ATOM 667 N N . THR A 1 83 ? 3.805 -6.128 -4.384 1.00 90.44 83 THR A N 1
ATOM 668 C CA . THR A 1 83 ? 2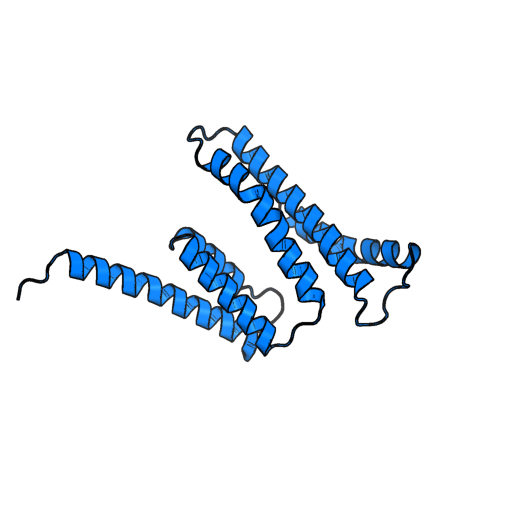.686 -5.382 -3.788 1.00 90.44 83 THR A CA 1
ATOM 669 C C . THR A 1 83 ? 2.290 -5.968 -2.432 1.00 90.44 83 THR A C 1
ATOM 671 O O . THR A 1 83 ? 2.193 -5.230 -1.454 1.00 90.44 83 THR A O 1
ATOM 674 N N . TRP A 1 84 ? 2.174 -7.294 -2.318 1.00 90.75 84 TRP A N 1
ATOM 675 C CA . TRP A 1 84 ? 1.835 -7.968 -1.063 1.00 90.75 84 TRP A CA 1
ATOM 676 C C . TRP A 1 84 ? 2.941 -7.819 -0.017 1.00 90.75 84 TRP A C 1
ATOM 678 O O . TRP A 1 84 ? 2.664 -7.435 1.120 1.00 90.75 84 TRP A O 1
ATOM 688 N N . SER A 1 85 ? 4.206 -8.057 -0.382 1.00 91.75 85 SER A N 1
ATOM 689 C CA . SER A 1 85 ? 5.324 -7.831 0.548 1.00 91.75 85 SER A CA 1
ATOM 690 C C . SER A 1 85 ? 5.498 -6.351 0.899 1.00 91.75 85 SER A C 1
ATOM 692 O O . SER A 1 85 ? 5.824 -6.041 2.042 1.00 91.75 85 SER A O 1
ATOM 694 N N . GLY A 1 86 ? 5.187 -5.438 -0.025 1.00 91.62 86 GLY A N 1
ATOM 695 C CA . GLY A 1 86 ? 5.173 -3.995 0.208 1.00 91.62 86 GLY A CA 1
ATOM 696 C C . GLY A 1 86 ? 4.206 -3.566 1.313 1.00 91.62 86 GLY A C 1
ATOM 697 O O . GLY A 1 86 ? 4.510 -2.629 2.045 1.00 91.62 86 GLY A O 1
ATOM 698 N N . PHE A 1 87 ? 3.085 -4.273 1.487 1.00 86.88 87 PHE A N 1
ATOM 699 C CA . PHE A 1 87 ? 2.171 -4.065 2.615 1.00 86.88 87 PHE A CA 1
ATOM 700 C C . PHE A 1 87 ? 2.593 -4.835 3.872 1.00 86.88 87 PHE A C 1
ATOM 702 O O . PHE A 1 87 ? 2.530 -4.301 4.981 1.00 86.88 87 PHE A O 1
ATOM 709 N N . LEU A 1 88 ? 3.029 -6.089 3.719 1.00 88.06 88 LEU A N 1
ATOM 710 C CA . LEU A 1 88 ? 3.329 -6.971 4.850 1.00 88.06 88 LEU A CA 1
ATOM 711 C C . LEU A 1 88 ? 4.596 -6.566 5.609 1.00 88.06 88 LEU A C 1
ATOM 713 O O . LEU A 1 88 ? 4.597 -6.617 6.838 1.00 88.06 88 LEU A O 1
ATOM 717 N N . ILE A 1 89 ? 5.653 -6.142 4.907 1.00 90.56 89 ILE A N 1
ATOM 718 C CA . ILE A 1 89 ? 6.923 -5.745 5.527 1.00 90.56 89 ILE A CA 1
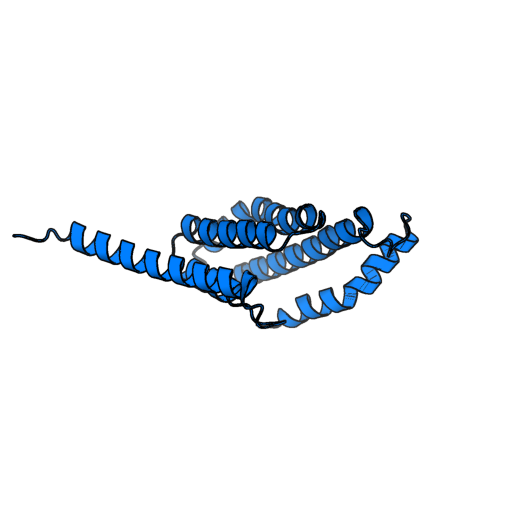ATOM 719 C C . ILE A 1 89 ? 6.693 -4.576 6.499 1.00 90.56 89 ILE A C 1
ATOM 721 O O . ILE A 1 89 ? 6.965 -4.741 7.693 1.00 90.56 89 ILE A O 1
ATOM 725 N N . PRO A 1 90 ? 6.124 -3.425 6.087 1.00 86.06 90 PRO A N 1
ATOM 726 C CA . PRO A 1 90 ? 5.927 -2.322 7.014 1.00 86.06 90 PRO A CA 1
ATOM 727 C C . PRO A 1 90 ? 4.892 -2.636 8.091 1.00 86.06 90 PRO A C 1
ATOM 729 O O . PRO A 1 90 ? 5.069 -2.200 9.226 1.00 86.06 90 PRO A O 1
ATOM 732 N N . ALA A 1 91 ? 3.849 -3.421 7.795 1.00 83.69 91 ALA A N 1
ATOM 733 C CA . ALA A 1 91 ? 2.884 -3.858 8.805 1.00 83.69 91 ALA A CA 1
ATOM 734 C C . ALA A 1 91 ? 3.556 -4.678 9.919 1.00 83.69 91 ALA A C 1
ATOM 736 O O . ALA A 1 91 ? 3.309 -4.434 11.101 1.00 83.69 91 ALA A O 1
ATOM 737 N N . PHE A 1 92 ? 4.457 -5.596 9.561 1.00 83.19 92 PHE A N 1
ATOM 738 C CA . PHE A 1 92 ? 5.212 -6.395 10.523 1.00 83.19 92 PHE A CA 1
ATOM 739 C C . PHE A 1 92 ? 6.087 -5.512 11.423 1.00 83.19 92 PHE A C 1
ATOM 741 O O . PHE A 1 92 ? 5.958 -5.567 12.649 1.00 83.19 92 PHE A O 1
ATOM 748 N N . PHE A 1 93 ? 6.902 -4.631 10.829 1.00 83.69 93 PHE A N 1
ATOM 749 C CA . PHE A 1 93 ? 7.825 -3.763 11.572 1.00 83.69 93 PHE A CA 1
ATOM 750 C C . PHE A 1 93 ? 7.128 -2.661 12.384 1.00 83.69 93 PHE A C 1
ATOM 752 O O . PHE A 1 93 ? 7.601 -2.289 13.458 1.00 83.69 93 PHE A O 1
ATOM 759 N N . SER A 1 94 ? 5.994 -2.138 11.911 1.00 79.50 94 SER A N 1
ATOM 760 C CA . SER A 1 94 ? 5.275 -1.048 12.586 1.00 79.50 94 SER A CA 1
ATOM 761 C C . SER A 1 94 ? 4.318 -1.525 13.683 1.00 79.50 94 SER A C 1
ATOM 763 O O . SER A 1 94 ? 3.978 -0.737 14.568 1.00 79.50 94 SER A O 1
ATOM 765 N N . SER A 1 95 ? 3.918 -2.803 13.681 1.00 75.31 95 SER A N 1
ATOM 766 C CA . SER A 1 95 ? 2.881 -3.351 14.572 1.00 75.31 95 SER A CA 1
ATOM 767 C C . SER A 1 95 ? 3.132 -3.100 16.067 1.00 75.31 95 SER A C 1
ATOM 769 O O . SER A 1 95 ? 2.230 -2.664 16.786 1.00 75.31 95 SER A O 1
ATOM 771 N N . GLY A 1 96 ? 4.359 -3.322 16.548 1.00 75.31 96 GLY A N 1
ATOM 772 C CA . GLY A 1 96 ? 4.725 -3.106 17.952 1.00 75.31 96 GLY A CA 1
ATOM 773 C C . GLY A 1 96 ? 4.786 -1.625 18.341 1.00 75.31 96 GLY A C 1
ATOM 774 O O . GLY A 1 96 ? 4.321 -1.237 19.414 1.00 75.31 96 GLY A O 1
ATOM 775 N N . PHE A 1 97 ? 5.314 -0.786 17.448 1.00 74.94 97 PHE A N 1
ATOM 776 C CA . PHE A 1 97 ? 5.459 0.655 17.661 1.00 74.94 97 PHE A CA 1
ATOM 777 C C . PHE A 1 97 ? 4.106 1.379 17.652 1.00 74.94 97 PHE A C 1
ATOM 779 O O . PHE A 1 97 ? 3.804 2.136 18.576 1.00 74.94 97 PHE A O 1
ATOM 786 N N . LEU A 1 98 ? 3.258 1.089 16.660 1.00 73.19 98 LEU A N 1
ATOM 787 C CA . LEU A 1 98 ? 1.911 1.653 16.549 1.00 73.19 98 LEU A CA 1
ATOM 788 C C . LEU A 1 98 ? 1.044 1.255 17.740 1.00 73.19 98 LEU A C 1
ATOM 790 O O . LEU A 1 98 ? 0.376 2.105 18.325 1.00 73.19 98 LEU A O 1
ATOM 794 N N . LYS A 1 99 ? 1.106 -0.013 18.166 1.00 74.94 99 LYS A N 1
ATOM 795 C CA . LYS A 1 99 ? 0.362 -0.478 19.342 1.00 74.94 99 LYS A CA 1
ATOM 796 C C . LYS A 1 99 ? 0.755 0.293 20.602 1.00 74.94 99 LYS A C 1
ATOM 798 O O . LYS A 1 99 ? -0.125 0.654 21.381 1.00 74.94 99 LYS A O 1
ATOM 803 N N . LYS A 1 100 ? 2.048 0.580 20.792 1.00 75.06 100 LYS A N 1
ATOM 804 C CA . LYS A 1 100 ? 2.543 1.369 21.929 1.00 75.06 100 LYS A CA 1
ATOM 805 C C . LYS A 1 100 ? 2.003 2.803 21.902 1.00 75.06 100 LYS A C 1
ATOM 807 O O . LYS A 1 100 ? 1.474 3.258 22.907 1.00 75.06 100 LYS A O 1
ATOM 812 N N . ILE A 1 101 ? 2.051 3.467 20.744 1.00 72.50 101 ILE A N 1
ATOM 813 C CA . ILE A 1 101 ? 1.535 4.837 20.571 1.00 72.50 101 ILE A CA 1
ATOM 814 C C . ILE A 1 101 ? 0.025 4.918 20.815 1.00 72.50 101 ILE A C 1
ATOM 816 O O . ILE A 1 101 ? -0.436 5.855 21.459 1.00 72.50 101 ILE A O 1
ATOM 820 N N . ILE A 1 102 ? -0.741 3.951 20.302 1.00 69.81 102 ILE A N 1
ATOM 821 C CA . ILE A 1 102 ? -2.207 3.932 20.421 1.00 69.81 102 ILE A CA 1
ATOM 822 C C . ILE A 1 102 ? -2.646 3.600 21.856 1.00 69.81 102 ILE A C 1
ATOM 824 O O . ILE A 1 102 ? -3.655 4.116 22.330 1.00 69.81 102 ILE A O 1
ATOM 828 N N . THR A 1 103 ? -1.901 2.739 22.557 1.00 71.19 103 THR A N 1
ATOM 829 C CA . THR A 1 103 ? -2.225 2.339 23.940 1.00 71.19 103 THR A CA 1
ATOM 830 C C . THR A 1 103 ? -1.855 3.427 24.953 1.00 71.19 103 THR A C 1
ATOM 832 O O . THR A 1 103 ? -2.478 3.518 26.015 1.00 71.19 103 THR A O 1
ATOM 835 N N . ASP A 1 104 ? -0.889 4.291 24.626 1.00 71.00 104 ASP A N 1
ATOM 836 C CA . ASP A 1 104 ? -0.558 5.462 25.435 1.00 71.00 104 ASP A CA 1
ATOM 837 C C . ASP A 1 104 ? -1.726 6.465 25.431 1.00 71.00 104 ASP A C 1
ATOM 839 O O . ASP A 1 104 ? -1.911 7.266 24.517 1.00 71.00 104 ASP A O 1
ATOM 843 N N . ARG A 1 105 ? -2.510 6.460 26.518 1.00 61.97 105 ARG A N 1
ATOM 844 C CA . ARG A 1 105 ? -3.712 7.300 26.721 1.00 61.97 105 ARG A CA 1
ATOM 845 C C . ARG A 1 105 ? -3.438 8.812 26.751 1.00 61.97 105 ARG A C 1
ATOM 847 O O . ARG A 1 105 ? -4.375 9.605 26.796 1.00 61.97 105 ARG A O 1
ATOM 854 N N . LYS A 1 106 ? -2.171 9.233 26.713 1.00 61.22 106 LYS A N 1
ATOM 855 C CA . LYS A 1 106 ? -1.780 10.632 26.507 1.00 61.22 106 LYS A CA 1
ATOM 856 C C . LYS A 1 106 ? -1.844 10.945 25.011 1.00 61.22 106 LYS A C 1
ATOM 858 O O . LYS A 1 106 ? -0.846 10.847 24.302 1.00 61.22 106 LYS A O 1
ATOM 863 N N . SER A 1 107 ? -3.021 11.354 24.539 1.00 59.88 107 SER A N 1
ATOM 864 C CA . SER A 1 107 ? -3.198 11.921 23.197 1.00 59.88 107 SER A CA 1
ATOM 865 C C . SER A 1 107 ? -2.480 13.271 23.097 1.00 59.88 107 SER A C 1
ATOM 867 O O . SER A 1 107 ? -3.071 14.330 23.292 1.00 59.88 107 SER A O 1
ATOM 869 N N . SER A 1 108 ? -1.174 13.231 22.845 1.00 76.88 108 SER A N 1
ATOM 870 C CA . SER A 1 108 ? -0.361 14.409 22.550 1.00 76.88 108 SER A CA 1
ATOM 871 C C . SER A 1 108 ? -0.293 14.630 21.040 1.00 76.88 108 SER A C 1
ATOM 873 O O . SER A 1 108 ? -0.238 13.665 20.277 1.00 76.88 108 SER A O 1
ATOM 875 N N . ILE A 1 109 ? -0.187 15.893 20.615 1.00 81.00 109 ILE A N 1
ATOM 876 C CA . ILE A 1 109 ? 0.147 16.294 19.235 1.00 81.00 109 ILE A CA 1
ATOM 877 C C . ILE A 1 109 ? 1.355 15.499 18.690 1.00 81.00 109 ILE A C 1
ATOM 879 O O . ILE A 1 109 ? 1.428 15.172 17.510 1.00 81.00 109 ILE A O 1
ATOM 883 N N . ILE A 1 110 ? 2.268 15.098 19.582 1.00 81.25 110 ILE A N 1
ATOM 884 C CA . ILE A 1 110 ? 3.457 14.294 19.290 1.00 81.25 110 ILE A CA 1
ATOM 885 C C . ILE A 1 110 ? 3.091 12.889 18.785 1.00 81.25 110 ILE A C 1
ATOM 887 O O . ILE A 1 110 ? 3.751 12.374 17.885 1.00 81.25 110 ILE A O 1
ATOM 891 N N . ASN A 1 111 ? 2.052 12.253 19.335 1.00 81.94 111 ASN A N 1
ATOM 892 C CA . ASN A 1 111 ? 1.614 10.925 18.893 1.00 81.94 111 ASN A CA 1
ATOM 893 C C . ASN A 1 111 ? 0.976 10.992 17.504 1.00 81.94 111 ASN A C 1
ATOM 895 O O . ASN A 1 111 ? 1.251 10.126 16.676 1.00 81.94 111 ASN A O 1
ATOM 899 N N . LEU A 1 112 ? 0.213 12.053 17.223 1.00 81.50 112 LEU A N 1
ATOM 900 C CA . LEU A 1 112 ? -0.334 12.297 15.890 1.00 81.50 112 LEU A CA 1
ATOM 901 C C . LEU A 1 112 ? 0.789 12.489 14.862 1.00 81.50 112 LEU A C 1
ATOM 903 O O . LEU A 1 112 ? 0.799 11.815 13.838 1.00 81.50 112 LEU A O 1
ATOM 907 N N . LEU A 1 113 ? 1.788 13.323 15.175 1.00 84.50 113 LEU A N 1
ATOM 908 C CA . LEU A 1 113 ? 2.956 13.525 14.310 1.00 84.50 113 LEU A CA 1
ATOM 909 C C . LEU A 1 113 ? 3.721 12.220 14.050 1.00 84.50 113 LEU A C 1
ATOM 911 O O . LEU A 1 113 ? 4.085 11.946 12.910 1.00 84.50 113 LEU A O 1
ATOM 915 N N . LYS A 1 114 ? 3.931 11.384 15.076 1.00 84.31 114 LYS A N 1
ATOM 916 C CA . LYS A 1 114 ? 4.588 10.073 14.918 1.00 84.31 114 LYS A CA 1
ATOM 917 C C . LYS A 1 114 ? 3.816 9.152 13.975 1.00 84.31 114 LYS A C 1
ATOM 919 O O . LYS A 1 114 ? 4.436 8.507 13.132 1.00 84.31 114 LYS A O 1
ATOM 924 N N . ILE A 1 115 ? 2.488 9.101 14.098 1.00 83.38 115 ILE A N 1
ATOM 925 C CA . ILE A 1 115 ? 1.635 8.301 13.209 1.00 83.38 115 ILE A CA 1
ATOM 926 C C . ILE A 1 115 ? 1.740 8.832 11.776 1.00 83.38 115 ILE A C 1
ATOM 928 O O . ILE A 1 115 ? 2.036 8.053 10.869 1.00 83.38 115 ILE A O 1
ATOM 932 N N . SER A 1 116 ? 1.610 10.144 11.568 1.00 84.06 116 SER A N 1
ATOM 933 C CA . SER A 1 116 ? 1.704 10.755 10.236 1.00 84.06 116 SER A CA 1
ATOM 934 C C . SER A 1 116 ? 3.062 10.515 9.570 1.00 84.06 116 SER A C 1
ATOM 936 O O . SER A 1 116 ? 3.118 10.109 8.410 1.00 84.06 116 SER A O 1
ATOM 938 N N . VAL A 1 117 ? 4.165 10.692 10.307 1.00 86.50 117 VAL A N 1
ATOM 939 C CA . VAL A 1 117 ? 5.518 10.413 9.799 1.00 86.50 117 VAL A CA 1
ATOM 940 C C . VAL A 1 117 ? 5.679 8.931 9.470 1.00 86.50 117 VAL A C 1
ATOM 942 O O . VAL A 1 117 ? 6.231 8.601 8.423 1.00 86.50 117 VAL A O 1
ATOM 945 N N . SER A 1 118 ? 5.161 8.028 10.311 1.00 85.31 118 SER A N 1
ATOM 946 C CA . SER A 1 118 ? 5.209 6.592 10.020 1.00 85.31 118 SER A CA 1
ATOM 947 C C . SER A 1 118 ? 4.449 6.243 8.738 1.00 85.31 118 SER A C 1
ATOM 949 O O . SER A 1 118 ? 4.978 5.511 7.907 1.00 85.31 118 SER A O 1
ATOM 951 N N . GLY A 1 119 ? 3.273 6.839 8.514 1.00 85.88 119 GLY A N 1
ATOM 952 C CA . GLY A 1 119 ? 2.508 6.662 7.279 1.00 85.88 119 GLY A CA 1
ATOM 953 C C . GLY A 1 119 ? 3.268 7.154 6.047 1.00 85.88 119 GLY A C 1
ATOM 954 O O . GLY A 1 119 ? 3.304 6.466 5.028 1.00 85.88 119 GLY A O 1
ATOM 955 N N . LEU A 1 120 ? 3.946 8.301 6.147 1.00 87.62 120 LEU A N 1
ATOM 956 C CA . LEU A 1 120 ? 4.782 8.813 5.060 1.00 87.62 120 LEU A CA 1
ATOM 957 C C . LEU A 1 120 ? 5.950 7.867 4.744 1.00 87.62 120 LEU A C 1
ATOM 959 O O . LEU A 1 120 ? 6.190 7.568 3.577 1.00 87.62 120 LEU A O 1
ATOM 963 N N . MET A 1 121 ? 6.637 7.353 5.766 1.00 89.12 121 MET A N 1
ATOM 964 C CA . MET A 1 121 ? 7.739 6.401 5.582 1.00 89.12 121 MET A CA 1
ATOM 965 C C . MET A 1 121 ? 7.269 5.092 4.942 1.00 89.12 121 MET A C 1
ATOM 967 O O . MET A 1 121 ? 7.945 4.568 4.060 1.00 89.12 121 MET A O 1
ATOM 971 N N . ILE A 1 122 ? 6.094 4.592 5.339 1.00 89.62 122 ILE A N 1
ATOM 972 C CA . ILE A 1 122 ? 5.477 3.404 4.733 1.00 89.62 122 ILE A CA 1
ATOM 973 C C . ILE A 1 122 ? 5.186 3.653 3.248 1.00 89.62 122 ILE A C 1
ATOM 975 O O . ILE A 1 122 ? 5.519 2.808 2.421 1.00 89.62 122 ILE A O 1
ATOM 979 N N . ASN A 1 123 ? 4.633 4.816 2.892 1.00 89.00 123 ASN A N 1
ATOM 980 C CA . ASN A 1 123 ? 4.364 5.169 1.495 1.00 89.00 123 ASN A CA 1
ATOM 981 C C . ASN A 1 123 ? 5.647 5.281 0.660 1.00 89.00 123 ASN A C 1
ATOM 983 O O . ASN A 1 123 ? 5.705 4.752 -0.448 1.00 89.00 123 ASN A O 1
ATOM 987 N N . VAL A 1 124 ? 6.696 5.919 1.190 1.00 91.12 124 VAL A N 1
ATOM 988 C CA . VAL A 1 124 ? 7.995 6.020 0.502 1.00 91.12 124 VAL A CA 1
ATOM 989 C C . VAL A 1 124 ? 8.613 4.636 0.302 1.00 91.12 124 VAL A C 1
ATOM 991 O O . VAL A 1 124 ? 9.070 4.323 -0.796 1.00 91.12 124 VAL A O 1
ATOM 994 N N . PHE A 1 125 ? 8.585 3.782 1.328 1.00 93.31 125 PHE A N 1
ATOM 995 C CA . PHE A 1 125 ? 9.042 2.400 1.208 1.00 93.31 125 PHE A CA 1
ATOM 996 C C . PHE A 1 125 ? 8.256 1.643 0.135 1.00 93.31 125 PHE A C 1
ATOM 998 O O . PHE A 1 125 ? 8.861 1.011 -0.727 1.00 93.31 125 PHE A O 1
ATOM 1005 N N . PHE A 1 126 ? 6.924 1.733 0.157 1.00 92.31 126 PHE A N 1
ATOM 1006 C CA . PHE A 1 126 ? 6.063 1.062 -0.813 1.00 92.31 126 PHE A CA 1
ATOM 1007 C C . PHE A 1 126 ? 6.376 1.513 -2.242 1.00 92.31 126 PHE A C 1
ATOM 1009 O O . PHE A 1 126 ? 6.504 0.673 -3.133 1.00 92.31 126 PHE A O 1
ATOM 1016 N N . PHE A 1 127 ? 6.568 2.818 -2.455 1.00 93.81 127 PHE A N 1
ATOM 1017 C CA . PHE A 1 127 ? 6.973 3.377 -3.742 1.00 93.81 127 PHE A CA 1
ATOM 1018 C C . PHE A 1 127 ? 8.307 2.798 -4.224 1.00 93.81 127 PHE A C 1
ATOM 1020 O O . PHE A 1 127 ? 8.391 2.336 -5.360 1.00 93.81 127 PHE A O 1
ATOM 1027 N N . ILE A 1 128 ? 9.334 2.781 -3.371 1.00 95.19 128 ILE A N 1
ATOM 1028 C CA . ILE A 1 128 ? 10.649 2.228 -3.725 1.00 95.19 128 ILE A CA 1
ATOM 1029 C C . ILE A 1 128 ? 10.521 0.735 -4.051 1.00 95.19 128 ILE A C 1
ATOM 1031 O O . ILE A 1 128 ? 10.905 0.270 -5.120 1.00 95.19 128 ILE A O 1
ATOM 1035 N N . TRP A 1 129 ? 9.913 -0.022 -3.145 1.00 96.50 129 TRP A N 1
ATOM 1036 C CA . TRP A 1 129 ? 9.847 -1.473 -3.231 1.00 96.50 129 TRP A CA 1
ATOM 1037 C C . TRP A 1 129 ? 9.059 -1.973 -4.447 1.00 96.50 129 TRP A C 1
ATOM 1039 O O . TRP A 1 129 ? 9.506 -2.871 -5.162 1.00 96.50 129 TRP A O 1
ATOM 1049 N N . THR A 1 130 ? 7.896 -1.382 -4.721 1.00 93.88 130 THR A N 1
ATOM 1050 C CA . THR A 1 130 ? 7.036 -1.836 -5.822 1.00 93.88 130 THR A CA 1
ATOM 1051 C C . THR A 1 130 ? 7.577 -1.451 -7.192 1.00 93.88 130 THR A C 1
ATOM 1053 O O . THR A 1 130 ? 7.526 -2.277 -8.101 1.00 93.88 130 THR A O 1
ATOM 1056 N N . ASN A 1 131 ? 8.167 -0.260 -7.344 1.00 95.19 131 ASN A N 1
ATOM 1057 C CA . ASN A 1 131 ? 8.785 0.146 -8.610 1.00 95.19 131 ASN A CA 1
ATOM 1058 C C . ASN A 1 131 ? 10.075 -0.624 -8.897 1.00 95.19 131 ASN A C 1
ATOM 1060 O O . ASN A 1 131 ? 10.318 -0.995 -10.044 1.00 95.19 131 ASN A O 1
ATOM 1064 N N . PHE A 1 132 ? 10.849 -0.968 -7.863 1.00 95.88 132 PHE A N 1
ATOM 1065 C CA . PHE A 1 132 ? 11.922 -1.945 -8.021 1.00 95.88 132 PHE A CA 1
ATOM 1066 C C . PHE A 1 132 ? 11.384 -3.281 -8.548 1.00 95.88 132 PHE A C 1
ATOM 1068 O O . PHE A 1 132 ? 11.965 -3.853 -9.464 1.00 95.88 132 PHE A O 1
ATOM 1075 N N . GLY A 1 133 ? 10.242 -3.746 -8.036 1.00 94.75 133 GLY A N 1
ATOM 1076 C CA . GLY A 1 133 ? 9.555 -4.930 -8.550 1.00 94.75 133 GLY A CA 1
ATOM 1077 C C . GLY A 1 133 ? 9.145 -4.825 -10.017 1.00 94.75 133 GLY A C 1
ATOM 1078 O O . GLY A 1 133 ? 9.347 -5.776 -10.771 1.00 94.75 133 GLY A O 1
ATOM 1079 N N . VAL A 1 134 ? 8.615 -3.671 -10.440 1.00 93.50 134 VAL A N 1
ATOM 1080 C CA . VAL A 1 134 ? 8.268 -3.398 -11.846 1.00 93.50 134 VAL A CA 1
ATOM 1081 C C . VAL A 1 134 ? 9.503 -3.519 -12.730 1.00 93.50 134 VAL A C 1
ATOM 1083 O O . VAL A 1 134 ? 9.478 -4.273 -13.699 1.00 93.50 134 VAL A O 1
ATOM 1086 N N . TRP A 1 135 ? 10.601 -2.852 -12.369 1.00 95.50 135 TRP A N 1
ATOM 1087 C CA . TRP A 1 135 ? 11.855 -2.945 -13.113 1.00 95.50 135 TRP A CA 1
ATOM 1088 C C . TRP A 1 135 ? 12.454 -4.356 -13.079 1.00 95.50 135 TRP A C 1
ATOM 1090 O O . TRP A 1 135 ? 12.910 -4.857 -14.102 1.00 95.50 135 TRP A O 1
ATOM 1100 N N . MET A 1 136 ? 12.441 -5.037 -11.932 1.00 94.00 136 MET A N 1
ATOM 1101 C CA . MET A 1 136 ? 13.050 -6.360 -11.768 1.00 94.00 136 MET A CA 1
ATOM 1102 C C . MET A 1 136 ? 12.297 -7.428 -12.558 1.00 94.00 136 MET A C 1
ATOM 1104 O O . MET A 1 136 ? 12.922 -8.248 -13.234 1.00 94.00 136 MET A O 1
ATOM 1108 N N . LEU A 1 137 ? 10.966 -7.414 -12.504 1.00 92.38 137 LEU A N 1
ATOM 1109 C CA . LEU A 1 137 ? 10.135 -8.384 -13.211 1.00 92.38 137 LEU A CA 1
ATOM 1110 C C . LEU A 1 137 ? 9.976 -8.038 -14.687 1.00 92.38 137 LEU A C 1
ATOM 1112 O O . LEU A 1 137 ? 9.881 -8.961 -15.487 1.00 92.38 137 LEU A O 1
ATOM 1116 N N . ASP A 1 138 ? 9.944 -6.743 -15.016 1.00 82.88 138 ASP A N 1
ATOM 1117 C CA . ASP A 1 138 ? 9.724 -6.157 -16.343 1.00 82.88 138 ASP A CA 1
ATOM 1118 C C . ASP A 1 138 ? 8.921 -7.053 -17.290 1.00 82.88 138 ASP A C 1
ATOM 1120 O O . ASP A 1 138 ? 9.405 -7.516 -18.322 1.00 82.88 138 ASP A O 1
ATOM 1124 N N . SER A 1 139 ? 7.682 -7.360 -16.901 1.00 77.38 139 SER A N 1
ATOM 1125 C CA . SER A 1 139 ? 6.857 -8.349 -17.608 1.00 77.38 139 SER A CA 1
ATOM 1126 C C . SER A 1 139 ? 6.492 -7.938 -19.039 1.00 77.38 139 SER A C 1
ATOM 1128 O O . SER A 1 139 ? 5.957 -8.756 -19.780 1.00 77.38 139 SER A O 1
ATOM 1130 N N . TRP A 1 140 ? 6.792 -6.694 -19.417 1.00 80.56 140 TRP A N 1
ATOM 1131 C CA . TRP A 1 140 ? 6.437 -6.076 -20.691 1.00 80.56 140 TRP A CA 1
ATOM 1132 C C . TRP A 1 140 ? 7.661 -5.603 -21.494 1.00 80.56 140 TRP A C 1
ATOM 1134 O O . TRP A 1 140 ? 7.481 -5.023 -22.560 1.00 80.56 140 TRP A O 1
ATOM 1144 N N . GLY A 1 141 ? 8.889 -5.832 -21.008 1.00 86.12 141 GLY A N 1
ATOM 1145 C CA . GLY A 1 141 ? 10.115 -5.400 -21.694 1.00 86.12 141 GLY A CA 1
ATOM 1146 C C . GLY A 1 141 ? 10.265 -3.876 -21.797 1.00 86.12 141 GLY A C 1
ATOM 1147 O O . GLY A 1 141 ? 10.821 -3.378 -22.773 1.00 86.12 141 GLY A O 1
ATOM 1148 N N . MET A 1 142 ? 9.712 -3.128 -20.840 1.00 89.06 142 MET A N 1
ATOM 1149 C CA . MET A 1 142 ? 9.663 -1.665 -20.847 1.00 89.06 142 MET A CA 1
ATOM 1150 C C . MET A 1 142 ? 10.983 -1.014 -20.434 1.00 89.06 142 MET A C 1
ATOM 1152 O O . MET A 1 142 ? 11.222 0.137 -20.800 1.00 89.06 142 MET A O 1
ATOM 1156 N N . TYR A 1 143 ? 11.817 -1.703 -19.650 1.00 93.50 143 TYR A N 1
ATOM 1157 C CA . TYR A 1 143 ? 13.003 -1.105 -19.042 1.00 93.50 143 TYR A CA 1
ATOM 1158 C C . TYR A 1 143 ? 14.243 -1.970 -19.251 1.00 93.50 143 TYR A C 1
ATOM 1160 O O . TYR A 1 143 ? 14.244 -3.176 -19.008 1.00 93.50 143 TYR A O 1
ATOM 1168 N N . SER A 1 144 ? 15.354 -1.339 -19.628 1.00 93.31 144 SER A N 1
ATOM 1169 C CA . SER A 1 144 ? 16.644 -2.023 -19.684 1.00 93.31 144 SER A CA 1
ATOM 1170 C C . SER A 1 144 ? 17.044 -2.555 -18.300 1.00 93.31 144 SER A C 1
ATOM 1172 O O . SER A 1 144 ? 16.818 -1.920 -17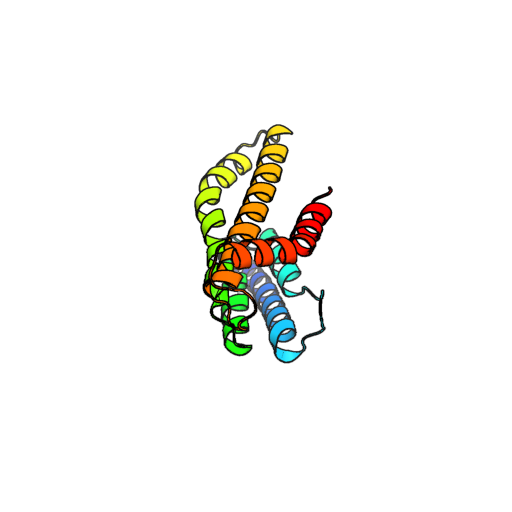.266 1.00 93.31 144 SER A O 1
ATOM 1174 N N . LYS A 1 145 ? 17.661 -3.742 -18.266 1.00 93.50 145 LYS A N 1
ATOM 1175 C CA . LYS A 1 145 ? 18.132 -4.404 -17.033 1.00 93.50 145 LYS A CA 1
ATOM 1176 C C . LYS A 1 145 ? 19.478 -3.850 -16.562 1.00 93.50 145 LYS A C 1
ATOM 1178 O O . LYS A 1 145 ? 20.397 -4.593 -16.232 1.00 93.50 145 LYS A O 1
ATOM 1183 N N . ASP A 1 146 ? 19.580 -2.531 -16.542 1.00 94.75 146 ASP A N 1
ATOM 1184 C CA . ASP A 1 146 ? 20.731 -1.769 -16.089 1.00 94.75 146 ASP A CA 1
ATOM 1185 C C . ASP A 1 146 ? 20.290 -0.605 -15.186 1.00 94.75 146 ASP A C 1
ATOM 1187 O O . ASP A 1 146 ? 19.104 -0.395 -14.915 1.00 94.75 146 ASP A O 1
ATOM 1191 N N . VAL A 1 147 ? 21.270 0.151 -14.689 1.00 94.81 147 VAL A N 1
ATOM 1192 C CA . VAL A 1 147 ? 21.024 1.302 -13.809 1.00 94.81 147 VAL A CA 1
ATOM 1193 C C . VAL A 1 147 ? 20.217 2.389 -14.524 1.00 94.81 147 VAL A C 1
ATOM 1195 O O . VAL A 1 147 ? 19.380 3.035 -13.898 1.00 94.81 147 VAL A O 1
ATOM 1198 N N . SER A 1 148 ? 20.427 2.566 -15.831 1.00 96.12 148 SER A N 1
ATOM 1199 C CA . SER A 1 148 ? 19.690 3.545 -16.634 1.00 96.12 148 SER A CA 1
ATOM 1200 C C . SER A 1 148 ? 18.194 3.224 -16.656 1.00 96.12 148 SER A C 1
ATOM 1202 O O . SER A 1 148 ? 17.375 4.063 -16.286 1.00 96.12 148 SER A O 1
ATOM 1204 N N . GLY A 1 149 ? 17.835 1.975 -16.967 1.00 95.06 149 GLY A N 1
ATOM 1205 C CA . GLY A 1 149 ? 16.446 1.522 -16.990 1.00 95.06 149 GLY A CA 1
ATOM 1206 C C . GLY A 1 149 ? 15.782 1.570 -15.616 1.00 95.06 149 GLY A C 1
ATOM 1207 O O . GLY A 1 149 ? 14.608 1.930 -15.519 1.00 95.06 149 GLY A O 1
ATOM 1208 N N . LEU A 1 150 ? 16.533 1.297 -14.542 1.00 95.81 150 LEU A N 1
ATOM 1209 C CA . LEU A 1 150 ? 16.040 1.464 -13.172 1.00 95.81 150 LEU A CA 1
ATOM 1210 C C . LEU A 1 150 ? 15.685 2.929 -12.883 1.00 95.81 150 LEU A C 1
ATOM 1212 O O . LEU A 1 150 ? 14.602 3.213 -12.370 1.00 95.81 150 LEU A O 1
ATOM 1216 N N . ILE A 1 151 ? 16.571 3.864 -13.235 1.00 96.38 151 ILE A N 1
ATOM 1217 C CA . ILE A 1 151 ? 16.335 5.303 -13.061 1.00 96.38 151 ILE A CA 1
ATOM 1218 C C . ILE A 1 151 ? 15.115 5.743 -13.876 1.00 96.38 151 ILE A C 1
ATOM 1220 O O . ILE A 1 151 ? 14.234 6.414 -13.336 1.00 96.38 151 ILE A O 1
ATOM 1224 N N . THR A 1 152 ? 15.011 5.329 -15.142 1.00 95.75 152 THR A N 1
ATOM 1225 C CA . THR A 1 152 ? 13.854 5.638 -15.994 1.00 95.75 152 THR A CA 1
ATOM 1226 C C . THR A 1 152 ? 12.550 5.114 -15.392 1.00 95.75 152 THR A C 1
ATOM 1228 O O . THR A 1 152 ? 11.559 5.845 -15.367 1.00 95.75 152 THR A O 1
ATOM 1231 N N . CYS A 1 153 ? 12.547 3.895 -14.841 1.00 95.12 153 CYS A N 1
ATOM 1232 C CA . CYS A 1 153 ? 11.381 3.332 -14.157 1.00 95.12 153 CYS A CA 1
ATOM 1233 C C . CYS A 1 153 ? 10.924 4.215 -12.988 1.00 95.12 153 CYS A C 1
ATOM 1235 O O . CYS A 1 153 ? 9.734 4.501 -12.858 1.00 95.12 153 CYS A O 1
ATOM 1237 N N . TYR A 1 154 ? 11.854 4.705 -12.164 1.00 95.88 154 TYR A N 1
ATOM 1238 C CA . TYR A 1 154 ? 11.517 5.596 -11.051 1.00 95.88 154 TYR A CA 1
ATOM 1239 C C . TYR A 1 154 ? 11.047 6.977 -11.498 1.00 95.88 154 TYR A C 1
ATOM 1241 O O . TYR A 1 154 ? 10.101 7.503 -10.911 1.00 95.88 154 TYR A O 1
ATOM 1249 N N . ILE A 1 155 ? 11.660 7.554 -12.535 1.00 95.31 155 ILE A N 1
ATOM 1250 C CA . ILE A 1 155 ? 11.234 8.843 -13.101 1.00 95.31 155 ILE A CA 1
ATOM 1251 C C . ILE A 1 155 ? 9.785 8.745 -13.590 1.00 95.31 155 ILE A C 1
ATOM 1253 O O . ILE A 1 155 ? 8.957 9.585 -13.234 1.00 95.31 155 ILE A O 1
ATOM 1257 N N . ASN A 1 156 ? 9.455 7.681 -14.326 1.00 94.12 156 ASN A N 1
ATOM 1258 C CA . ASN A 1 156 ? 8.098 7.435 -14.816 1.00 94.12 156 ASN A CA 1
ATOM 1259 C C . ASN A 1 156 ? 7.090 7.187 -13.686 1.00 94.12 156 ASN A C 1
ATOM 1261 O O . ASN A 1 156 ? 5.896 7.425 -13.859 1.00 94.12 156 ASN A O 1
ATOM 1265 N N . ALA A 1 157 ? 7.555 6.745 -12.517 1.00 92.69 157 ALA A N 1
ATOM 1266 C CA . ALA A 1 157 ? 6.712 6.510 -11.355 1.00 92.69 157 ALA A CA 1
ATOM 1267 C C . ALA A 1 157 ? 6.418 7.783 -10.530 1.00 92.69 157 ALA A C 1
ATOM 1269 O O . ALA A 1 157 ? 5.464 7.802 -9.747 1.00 92.69 157 ALA A O 1
ATOM 1270 N N . LEU A 1 158 ? 7.179 8.874 -10.703 1.00 90.81 158 LEU A N 1
ATOM 1271 C CA . LEU A 1 158 ? 7.021 10.114 -9.922 1.00 90.81 158 LEU A CA 1
ATOM 1272 C C . LEU A 1 158 ? 5.606 10.728 -9.938 1.00 90.81 158 LEU A C 1
ATOM 1274 O O . LEU A 1 158 ? 5.167 11.192 -8.878 1.00 90.81 158 LEU A O 1
ATOM 1278 N N . PRO A 1 159 ? 4.849 10.731 -11.056 1.00 88.31 159 PRO A N 1
ATOM 1279 C CA . PRO A 1 159 ? 3.471 11.224 -11.055 1.00 88.31 159 PRO A CA 1
ATOM 1280 C C . PRO A 1 159 ? 2.574 10.483 -10.051 1.00 88.31 159 PRO A C 1
ATOM 1282 O O . PRO A 1 159 ? 1.742 11.105 -9.388 1.00 88.31 159 PRO A O 1
ATOM 1285 N N . PHE A 1 160 ? 2.784 9.175 -9.870 1.00 82.06 160 PHE A N 1
ATOM 1286 C CA . PHE A 1 160 ? 2.041 8.375 -8.896 1.00 82.06 160 PHE A CA 1
ATOM 1287 C C . PHE A 1 160 ? 2.414 8.745 -7.461 1.00 82.06 160 PHE A C 1
ATOM 1289 O O . PHE A 1 160 ? 1.523 8.936 -6.632 1.00 82.06 160 PHE A O 1
ATOM 1296 N N . LEU A 1 161 ? 3.708 8.926 -7.174 1.00 82.69 161 LEU A N 1
ATOM 1297 C CA . LEU A 1 161 ? 4.166 9.365 -5.853 1.00 82.69 161 LEU A CA 1
ATOM 1298 C C . LEU A 1 161 ? 3.584 10.733 -5.486 1.00 82.69 161 LEU A C 1
ATOM 1300 O O . LEU A 1 161 ? 3.105 10.926 -4.369 1.00 82.69 161 LEU A O 1
ATOM 1304 N N . LYS A 1 162 ? 3.561 11.671 -6.441 1.00 82.75 162 LYS A N 1
ATOM 1305 C CA . LYS A 1 162 ? 2.948 12.990 -6.249 1.00 82.75 162 LYS A CA 1
ATOM 1306 C C . LYS A 1 162 ? 1.481 12.859 -5.840 1.00 82.75 162 LYS A C 1
ATOM 1308 O O . LYS A 1 162 ? 1.065 13.495 -4.876 1.00 82.75 162 LYS A O 1
ATOM 1313 N N . ASN A 1 163 ? 0.714 12.010 -6.522 1.00 77.88 163 ASN A N 1
ATOM 1314 C CA . ASN A 1 163 ? -0.695 11.792 -6.196 1.00 77.88 163 ASN A CA 1
ATOM 1315 C C . ASN A 1 163 ? -0.888 11.155 -4.813 1.00 77.88 163 ASN A C 1
ATOM 1317 O O . ASN A 1 163 ? -1.818 11.527 -4.100 1.00 77.88 163 ASN A O 1
ATOM 1321 N N . GLN A 1 164 ? -0.006 10.239 -4.406 1.00 72.62 164 GLN A N 1
ATOM 1322 C CA . GLN A 1 164 ? -0.065 9.615 -3.082 1.00 72.62 164 GLN A CA 1
ATOM 1323 C C . GLN A 1 164 ? 0.251 10.611 -1.959 1.00 72.62 164 GLN A C 1
ATOM 1325 O O . GLN A 1 164 ? -0.462 10.648 -0.962 1.00 72.62 164 GLN A O 1
ATOM 1330 N N . VAL A 1 165 ? 1.270 11.460 -2.127 1.00 71.25 165 VAL A N 1
ATOM 1331 C CA . VAL A 1 165 ? 1.672 12.440 -1.103 1.00 71.25 165 VAL A CA 1
ATOM 1332 C C . VAL A 1 165 ? 0.696 13.618 -1.021 1.00 71.25 165 VAL A C 1
ATOM 1334 O O . VAL A 1 165 ? 0.374 14.070 0.074 1.00 71.25 165 VAL A O 1
ATOM 1337 N N . VAL A 1 166 ? 0.182 14.115 -2.152 1.00 65.00 166 VAL A N 1
ATOM 1338 C CA . VAL A 1 166 ? -0.751 15.260 -2.161 1.00 65.00 166 VAL A CA 1
ATOM 1339 C C . VAL A 1 166 ? -2.079 14.915 -1.484 1.00 65.00 166 VAL A C 1
ATOM 1341 O O . VAL A 1 166 ? -2.620 15.760 -0.774 1.00 65.00 166 VAL A O 1
ATOM 1344 N N . LYS A 1 167 ? -2.568 13.675 -1.618 1.00 57.84 167 LYS A N 1
ATOM 1345 C CA . LYS A 1 167 ? -3.778 13.200 -0.920 1.00 57.84 167 LYS A CA 1
ATOM 1346 C C . LYS A 1 167 ? -3.625 13.120 0.610 1.00 57.84 167 LYS A C 1
ATOM 1348 O O . LYS A 1 167 ? -4.628 12.983 1.297 1.00 57.84 167 LYS A O 1
ATOM 1353 N N . ILE A 1 168 ? -2.406 13.226 1.149 1.00 51.38 168 ILE A N 1
ATOM 1354 C CA . ILE A 1 168 ? -2.116 13.201 2.598 1.00 51.38 168 ILE A CA 1
ATOM 1355 C C . ILE A 1 168 ? -2.174 14.613 3.220 1.00 51.38 168 ILE A C 1
ATOM 1357 O O . ILE A 1 168 ? -1.974 14.772 4.424 1.00 51.38 168 ILE A O 1
ATOM 1361 N N . LYS A 1 169 ? -2.478 15.665 2.444 1.00 36.56 169 L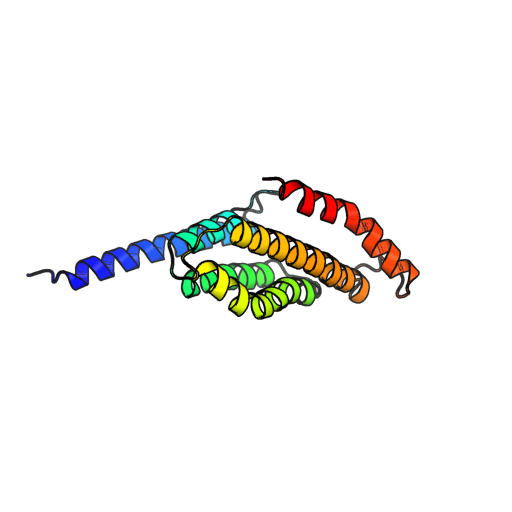YS A N 1
ATOM 1362 C CA . LYS A 1 169 ? -2.803 16.973 3.031 1.00 36.56 169 LYS A CA 1
ATOM 1363 C C . LYS A 1 169 ? -4.137 16.883 3.784 1.00 36.56 169 LYS A C 1
ATOM 1365 O O . LYS A 1 169 ? -5.190 16.827 3.157 1.00 36.56 169 LYS A O 1
ATOM 1370 N N . LEU A 1 170 ? -4.019 16.820 5.114 1.00 37.28 170 LEU A N 1
ATOM 1371 C CA . LEU A 1 170 ? -5.070 17.042 6.113 1.00 37.28 170 LEU A CA 1
ATOM 1372 C C . LEU A 1 170 ? -5.822 18.353 5.861 1.00 37.28 170 LEU A C 1
ATOM 1374 O O . LEU A 1 170 ? -5.145 19.342 5.488 1.00 37.28 170 LEU A O 1
#

=== Feature glossary ===
A reading guide for the features in this record.

Start from the sequence.

  · Sequence gives the chain of amino acids in standard one-letter code (A=alanine, C=cysteine, …, Y=tyrosine), read N→C. It is the only feature that is directly encoded by the gene; all structural features are derived from the folded form of this sequence.

Fold it, and you get atomic coordinates and the backbone conformation that goes with them.

  · Structure coordinates are given as an mmCIF _atom_site loop: one row per atom with element, residue name, chain id, sequence number, and x/y/z position in Å. Only the four main-chain atoms per residue are included here; side chains are omitted to keep the record compact.

  · Backbone dihedral angles. Every residue except chain termini has a φ (preceding-C → N → Cα → C) and a ψ (N → Cα → C → next-N). They are reported in degrees following the IUPAC sign convention. Secondary structure is essentially a statement about which (φ, ψ) basin each residue occupies.

  · Eight-state secondary structure (DSSP): H is the canonical α-helix, G the tighter 3₁₀-helix, I the wider π-helix; E/B are β-structure, T and S are turns and bends, and '-' is everything else. DSSP derives these from the pattern of main-chain N–H···O=C hydrogen bonds, not from the sequence.

  · SS3 is a coarse helix/strand/coil call (letters a/b/c) made by the P-SEA algorithm from inter-Cα distances and dihedrals. It is less detailed than DSSP but needs only Cα positions.

Summarize the fold with a handful of shape descriptors and a per-residue structural alphabet.

  · Radius of gyration (Rg) is the root-mean-square distance of Cα atoms from their centroid — a single number for overall size and compactness. A globular domain of N residues has Rg ≈ 2.2·N^0.38 Å; an extended or disordered chain has a much larger Rg. The Cα contact count is the number of residue pairs whose Cα atoms are within 8 Å and are more than four positions apart in sequence — a standard proxy for tertiary packing density. The bounding box is the smallest axis-aligned box enclosing all Cα atoms.

  · 3Di is Foldseek's structural alphabet. Each residue is assigned one of twenty discrete states based on how its Cα sits relative to its spatial (not sequential) neighbors. Aligning 3Di strings finds structural homologs roughly as well as full 3D superposition, but orders of magnitude faster.

  · Solvent-accessible surface area (SASA) is the area in Å² traced out by the centre of a 1.4 Å probe sphere (a water molecule) rolled over the protein's van der Waals surface (Shrake–Rupley / Lee–Richards construction). Buried residues have near-zero SASA; fully exposed residues can exceed 200 Å². The total SASA scales roughly with the number of surface residues.

Ask how reliable the model is.

  · For AlphaFold models, the B-factor field carries pLDDT — the model's own estimate of local accuracy on a 0–100 scale. Regions with pLDDT<50 should be treated as essentially unmodeled; they often correspond to intrinsically disordered segments.

  · For experimental (PDB) structures, the B-factor (temperature factor) quantifies the positional spread of each atom in the crystal — a combination of thermal vibration and static disorder — in units of Å². 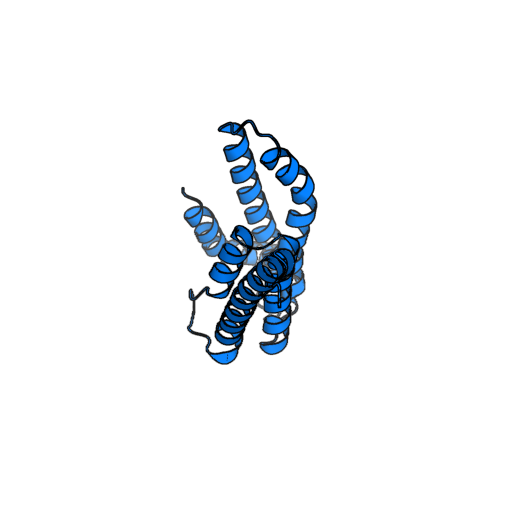High B-factors mark flexible loops or poorly resolved regions; low B-factors mark the rigid, well-ordered core.

  · Predicted Aligned Error (PAE) is an AlphaFold confidence matrix: entry (i, j) is the expected error in the position of residue j, in ångströms, when the prediction is superimposed on the true structure at residue i. Low PAE within a block of residues means that block is internally rigid and well-predicted; high PAE between two blocks means their relative placement is uncertain even if each block individually is confident.

Place it in context: what it resembles, what it is annotated as, and how it looks.

  · Structural nearest neighbors (via Foldseek easy-search vs the PDB). Reported per hit: target PDB id, E-value, and alignment TM-score. A TM-score above ~0.5 is the conventional threshold for 'same fold'.

  · Functional annotations link the protein to curated databases. InterPro entries identify conserved domains and families by matching the sequence against member-database signatures (Pfam, PROSITE, CDD, …). Gene Ontology (GO) terms describe molecular function, biological process, and cellular component in a controlled vocabulary. CATH places the structure in a hierarchical fold classification (Class/Architecture/Topology/Homologous-superfamily). The organism is the source species.

  · The contact map is a binary N×N matrix image: pixel (i, j) is dark where Cα_i and Cα_j are within 8 Å and |i−j|>4. Because the |i−j|>4 filter removes local helical contacts, off-diagonal stripes parallel to the main diagonal indicate parallel β-sheets; stripes perpendicular to it indicate antiparallel β-sheets. The Ramachandran plot scatters every residue's (φ, ψ) pair against the sterically allowed regions. The PAE heatmap renders the predicted-aligned-error matrix.

  · Six rendered views show the 3D structure from the faces of a cube — i.e. along ±x, ±y, ±z. Rendering representation is drawn randomly per protein from cartoon (secondary-structure ribbons), sticks (backbone bonds), or molecular surface; coloring is either N→C rainbow (blue at the N-terminus through red at the C-terminus) or one color per chain.